Protein AF-A0A8S1PG65-F1 (afdb_monomer)

Mean predicted aligned error: 9.01 Å

Secondary structure (DSSP, 8-state):
-PPPPTTSSTT-------SSTTTHHHHSSTT--HHHHHHHHHHHHHHHHHHHHHHHHHHHHHHHHHHHHHHHIIIIISS-TTS-HHHHHHHHHHHHHHHHHHHHHHHHHHHHHHHHHHHHHHHHSSSTTHHHHHHHHHHHHHHHHHHHHHHHHHHHHHT-

Structure (mmCIF, N/CA/C/O backbone):
data_AF-A0A8S1PG65-F1
#
_entry.id   AF-A0A8S1PG65-F1
#
loop_
_atom_site.group_PDB
_atom_site.id
_atom_site.type_symbol
_atom_site.label_atom_id
_atom_site.label_alt_id
_atom_site.label_comp_id
_atom_site.label_asym_id
_atom_site.label_entity_id
_atom_site.label_seq_id
_atom_site.pdbx_PDB_ins_code
_atom_site.Cartn_x
_atom_site.Cartn_y
_atom_site.Cartn_z
_atom_site.occupancy
_atom_site.B_iso_or_equiv
_atom_site.auth_seq_id
_atom_site.auth_comp_id
_atom_site.auth_asym_id
_atom_site.auth_atom_id
_atom_site.pdbx_PDB_model_num
ATOM 1 N N . MET A 1 1 ? 10.866 24.295 -6.163 1.00 34.66 1 MET A N 1
ATOM 2 C CA . MET A 1 1 ? 10.483 22.875 -6.331 1.00 34.66 1 MET A CA 1
ATOM 3 C C . MET A 1 1 ? 9.109 22.839 -6.977 1.00 34.66 1 MET A C 1
ATOM 5 O O . MET A 1 1 ? 8.201 23.439 -6.419 1.00 34.66 1 MET A O 1
ATOM 9 N N . ARG A 1 2 ? 8.956 22.246 -8.169 1.00 29.52 2 ARG A N 1
ATOM 10 C CA . ARG A 1 2 ? 7.624 22.041 -8.763 1.00 29.52 2 ARG A CA 1
ATOM 11 C C . ARG A 1 2 ? 6.926 20.921 -7.994 1.00 29.52 2 ARG A C 1
ATOM 13 O O . ARG A 1 2 ? 7.488 19.839 -7.872 1.00 29.52 2 ARG A O 1
ATOM 20 N N . ILE A 1 3 ? 5.741 21.211 -7.471 1.00 34.59 3 ILE A N 1
ATOM 21 C CA . ILE A 1 3 ? 4.821 20.207 -6.937 1.00 34.59 3 ILE A CA 1
ATOM 22 C C . ILE A 1 3 ? 4.168 19.568 -8.164 1.00 34.59 3 ILE A C 1
ATOM 24 O O . ILE A 1 3 ? 3.596 20.286 -8.985 1.00 34.59 3 ILE A O 1
ATOM 28 N N . ALA A 1 4 ? 4.349 18.263 -8.341 1.00 35.38 4 ALA A N 1
ATOM 29 C CA . ALA A 1 4 ? 3.769 17.535 -9.463 1.00 35.38 4 ALA A CA 1
ATOM 30 C C . ALA A 1 4 ? 2.243 17.502 -9.343 1.00 35.38 4 ALA A C 1
ATOM 32 O O . ALA A 1 4 ? 1.716 17.351 -8.240 1.00 35.38 4 ALA A O 1
ATOM 33 N N . LYS A 1 5 ? 1.544 17.683 -10.465 1.00 33.78 5 LYS A N 1
ATOM 34 C CA . LYS A 1 5 ? 0.079 17.609 -10.511 1.00 33.78 5 LYS A CA 1
ATOM 35 C C . LYS A 1 5 ? -0.384 16.152 -10.499 1.00 33.78 5 LYS A C 1
ATOM 37 O O . LYS A 1 5 ? 0.297 15.283 -11.045 1.00 33.78 5 LYS A O 1
ATOM 42 N N . ASP A 1 6 ? -1.568 15.899 -9.942 1.00 35.97 6 ASP A N 1
ATOM 43 C CA . ASP A 1 6 ? -2.243 14.603 -10.075 1.00 35.97 6 ASP A CA 1
ATOM 44 C C . ASP A 1 6 ? -2.300 14.198 -11.558 1.00 35.97 6 ASP A C 1
ATOM 46 O O . ASP A 1 6 ? -2.807 14.941 -12.402 1.00 35.97 6 ASP A O 1
ATOM 50 N N . GLY A 1 7 ? -1.722 13.038 -11.880 1.00 39.69 7 GLY A N 1
ATOM 51 C CA . GLY A 1 7 ? -1.630 12.504 -13.243 1.00 39.69 7 GLY A CA 1
ATOM 52 C C . GLY A 1 7 ? -0.352 12.838 -14.030 1.00 39.69 7 GLY A C 1
ATOM 53 O O . GLY A 1 7 ? -0.152 12.248 -15.089 1.00 39.69 7 GLY A O 1
ATOM 54 N N . GLU A 1 8 ? 0.548 13.707 -13.544 1.00 33.47 8 GLU A N 1
ATOM 55 C CA . GLU A 1 8 ? 1.851 13.954 -14.210 1.00 33.47 8 GLU A CA 1
ATOM 56 C C . GLU A 1 8 ? 2.826 12.775 -14.073 1.00 33.47 8 GLU A C 1
ATOM 58 O O . GLU A 1 8 ? 3.728 12.610 -14.894 1.00 33.47 8 GLU A O 1
ATOM 63 N N . TYR A 1 9 ? 2.605 11.914 -13.081 1.00 42.22 9 TYR A N 1
ATOM 64 C CA . TYR A 1 9 ? 3.256 10.619 -12.967 1.00 42.22 9 TYR A CA 1
ATOM 65 C C . TYR A 1 9 ? 2.179 9.531 -13.028 1.00 42.22 9 TYR A C 1
ATOM 67 O O . TYR A 1 9 ? 1.368 9.452 -12.105 1.00 42.22 9 TYR A O 1
ATOM 75 N N . PRO A 1 10 ? 2.165 8.659 -14.054 1.00 40.97 10 PRO A N 1
ATOM 76 C CA . PRO A 1 10 ? 1.106 7.660 -14.241 1.00 40.97 10 PRO A CA 1
ATOM 77 C C . PRO A 1 10 ? 1.013 6.588 -13.139 1.00 40.97 10 PRO A C 1
ATOM 79 O O . PRO A 1 10 ? 0.220 5.662 -13.261 1.00 40.97 10 PRO A O 1
ATOM 82 N N . TYR A 1 11 ? 1.831 6.692 -12.090 1.00 48.19 11 TYR A N 1
ATOM 83 C CA . TYR A 1 11 ? 2.063 5.653 -11.090 1.00 48.19 11 TYR A CA 1
ATOM 84 C C . TYR A 1 11 ? 2.125 6.197 -9.655 1.00 48.19 11 TYR A C 1
ATOM 86 O O . TYR A 1 11 ? 2.632 5.528 -8.761 1.00 48.19 11 TYR A O 1
ATOM 94 N N . PHE A 1 12 ? 1.686 7.439 -9.423 1.00 44.00 12 PHE A N 1
ATOM 95 C CA . PHE A 1 12 ? 1.516 7.933 -8.057 1.00 44.00 12 PHE A CA 1
ATOM 96 C C . PHE A 1 12 ? 0.172 7.436 -7.525 1.00 44.00 12 PHE A C 1
ATOM 98 O O . PHE A 1 12 ? -0.876 8.005 -7.825 1.00 44.00 12 PHE A O 1
ATOM 105 N N . HIS A 1 13 ? 0.207 6.364 -6.731 1.00 48.97 13 HIS A N 1
ATOM 106 C CA . HIS A 1 13 ? -0.941 5.983 -5.916 1.00 48.97 13 HIS A CA 1
ATOM 107 C C . HIS A 1 13 ? -1.068 6.932 -4.736 1.00 48.97 13 HIS A C 1
ATOM 109 O O . HIS A 1 13 ? -0.285 6.888 -3.789 1.00 48.97 13 HIS A O 1
ATOM 115 N N . HIS A 1 14 ? -2.102 7.764 -4.776 1.00 49.41 14 HIS A N 1
ATOM 116 C CA . HIS A 1 14 ? -2.694 8.308 -3.567 1.00 49.41 14 HIS A CA 1
ATOM 117 C C . HIS A 1 14 ? -3.731 7.304 -3.077 1.00 49.41 14 HIS A C 1
ATOM 119 O O . HIS A 1 14 ? -4.813 7.186 -3.657 1.00 49.41 14 HIS A O 1
ATOM 125 N N . LEU A 1 15 ? -3.414 6.567 -2.011 1.00 51.72 15 LEU A N 1
ATOM 126 C CA . LEU A 1 15 ? -4.423 5.747 -1.355 1.00 51.72 15 LEU A CA 1
ATOM 127 C C . LEU A 1 15 ? -5.450 6.685 -0.738 1.00 51.72 15 LEU A C 1
ATOM 129 O O . LEU A 1 15 ? -5.182 7.376 0.247 1.00 51.72 15 LEU A O 1
ATOM 133 N N . LYS A 1 16 ? -6.641 6.715 -1.334 1.00 51.25 16 LYS A N 1
ATOM 134 C CA . LYS A 1 16 ? -7.806 7.286 -0.668 1.00 51.25 16 LYS A CA 1
ATOM 135 C C . LYS A 1 16 ? -8.092 6.458 0.582 1.00 51.25 16 LYS A C 1
ATOM 137 O O . LYS A 1 16 ? -7.952 5.233 0.559 1.00 51.25 16 LYS A O 1
ATOM 142 N N . ASN A 1 17 ? -8.492 7.142 1.650 1.00 51.44 17 ASN A N 1
ATOM 143 C CA . ASN A 1 17 ? -8.862 6.564 2.940 1.00 51.44 17 ASN A CA 1
ATOM 144 C C . ASN A 1 17 ? -10.106 5.667 2.755 1.00 51.44 17 ASN A C 1
ATOM 146 O O . ASN A 1 17 ? -11.240 6.106 2.893 1.00 51.44 17 ASN A O 1
ATOM 150 N N . THR A 1 18 ? -9.903 4.434 2.291 1.00 51.38 18 THR A N 1
ATOM 151 C CA . THR A 1 18 ? -10.958 3.575 1.717 1.00 51.38 18 THR A CA 1
ATOM 152 C C . THR A 1 18 ? -11.664 2.713 2.757 1.00 51.38 18 THR A C 1
ATOM 154 O O . THR A 1 18 ? -12.716 2.153 2.466 1.00 51.38 18 THR A O 1
ATOM 157 N N . ILE A 1 19 ? -11.108 2.617 3.965 1.00 54.97 19 ILE A N 1
ATOM 158 C CA . ILE A 1 19 ? -11.638 1.793 5.063 1.00 54.97 19 ILE A CA 1
ATOM 159 C C . ILE A 1 19 ? -12.653 2.589 5.923 1.00 54.97 19 ILE A C 1
ATOM 161 O O . ILE A 1 19 ? -13.404 2.018 6.712 1.00 54.97 19 ILE A O 1
ATOM 165 N N . ASP A 1 20 ? -12.732 3.911 5.741 1.00 56.19 20 ASP A N 1
ATOM 166 C CA . ASP A 1 20 ? -13.193 4.825 6.793 1.00 56.19 20 ASP A CA 1
ATOM 167 C C . ASP A 1 20 ? -14.686 5.226 6.718 1.00 56.19 20 ASP A C 1
ATOM 169 O O . ASP A 1 20 ? -15.378 5.268 7.735 1.00 56.19 20 ASP A O 1
ATOM 173 N N . GLU A 1 21 ? -15.246 5.444 5.521 1.00 56.47 21 GLU A N 1
ATOM 174 C CA . GLU A 1 21 ? -16.551 6.131 5.380 1.00 56.47 21 GLU A CA 1
ATOM 175 C C . GLU A 1 21 ? -17.755 5.399 6.005 1.00 56.47 21 GLU A C 1
ATOM 177 O O . GLU A 1 21 ? -18.722 6.032 6.436 1.00 56.47 21 GLU A O 1
ATOM 1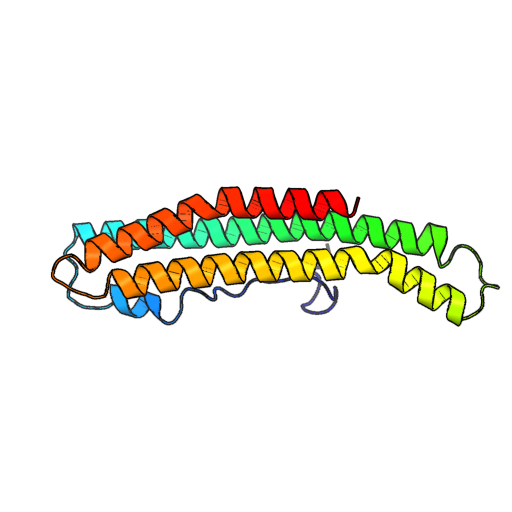82 N N . LYS A 1 22 ? -17.744 4.060 6.053 1.00 56.28 22 LYS A N 1
ATOM 183 C CA . LYS A 1 22 ? -18.837 3.285 6.674 1.00 56.28 22 LYS A CA 1
ATOM 184 C C . LYS A 1 22 ? -18.622 3.046 8.167 1.00 56.28 22 LYS A C 1
ATOM 186 O O . LYS A 1 22 ? -19.604 2.873 8.887 1.00 56.28 22 LYS A O 1
ATOM 191 N N . THR A 1 23 ? -17.373 3.052 8.619 1.00 56.22 23 THR A N 1
ATOM 192 C CA . THR A 1 23 ? -16.987 2.609 9.962 1.00 56.22 23 THR A CA 1
ATOM 193 C C . THR A 1 23 ? -17.031 3.758 10.970 1.00 56.22 23 THR A C 1
ATOM 195 O O . THR A 1 23 ? -17.434 3.532 12.108 1.00 56.22 23 THR A O 1
ATOM 198 N N . GLN A 1 24 ? -16.783 5.007 10.543 1.00 57.94 24 GLN A N 1
ATOM 199 C CA . GLN A 1 24 ? -16.976 6.209 11.379 1.00 57.94 24 GLN A CA 1
ATOM 200 C C . GLN A 1 24 ? -18.384 6.294 11.994 1.00 57.94 24 GLN A C 1
ATOM 202 O O . GLN A 1 24 ? -18.543 6.657 13.156 1.00 57.94 24 GLN A O 1
ATOM 207 N N . LYS A 1 25 ? -19.410 5.835 11.265 1.00 59.50 25 LYS A N 1
ATOM 208 C CA . LYS A 1 25 ? -20.803 5.805 11.746 1.00 59.50 25 LYS A CA 1
ATOM 209 C C . LYS A 1 25 ? -21.035 4.878 12.946 1.00 59.50 25 LYS A C 1
ATOM 211 O O . LYS A 1 25 ? -22.089 4.966 13.574 1.00 59.50 25 LYS A O 1
ATOM 216 N N . LEU A 1 26 ? -20.111 3.960 13.246 1.00 57.78 26 LEU A N 1
ATOM 217 C CA . LEU A 1 26 ? -20.190 3.105 14.436 1.00 57.78 26 LEU A CA 1
ATOM 218 C C . LEU A 1 26 ? -19.760 3.848 15.707 1.00 57.78 26 LEU A C 1
ATOM 220 O O . LEU A 1 26 ? -20.232 3.488 16.782 1.00 57.78 26 LEU A O 1
ATOM 224 N N . PHE A 1 27 ? -18.939 4.895 15.578 1.00 58.97 27 PHE A N 1
ATOM 225 C CA . PHE A 1 27 ? -18.453 5.707 16.698 1.00 58.97 27 PHE A CA 1
ATOM 226 C C . PHE A 1 27 ? -19.321 6.942 16.987 1.00 58.97 27 PHE A C 1
ATOM 228 O O . PHE A 1 27 ? -19.266 7.466 18.094 1.00 58.97 27 PHE A O 1
ATOM 235 N N . ASP A 1 28 ? -20.169 7.354 16.039 1.00 57.06 28 ASP A N 1
ATOM 236 C CA . ASP A 1 28 ? -21.119 8.473 16.189 1.00 57.06 28 ASP A CA 1
ATOM 237 C C . ASP A 1 28 ? -22.403 8.117 16.956 1.00 57.06 28 ASP A C 1
ATOM 239 O O . ASP A 1 28 ? -23.258 8.973 17.188 1.00 57.06 28 ASP A O 1
ATOM 243 N N . LYS A 1 29 ? -22.602 6.850 17.332 1.00 54.53 29 LYS A N 1
ATOM 244 C CA . LYS A 1 29 ? -23.781 6.476 18.116 1.00 54.53 29 LYS A CA 1
ATOM 245 C C . LYS A 1 29 ? -23.565 6.888 19.575 1.00 54.53 29 LYS A C 1
ATOM 247 O O . LYS A 1 29 ? -22.512 6.590 20.132 1.00 54.53 29 LYS A O 1
ATOM 252 N N . ASP A 1 30 ? -24.596 7.452 20.212 1.00 55.78 30 ASP A N 1
ATOM 253 C CA . ASP A 1 30 ? -24.722 7.765 21.659 1.00 55.78 30 ASP A CA 1
ATOM 254 C C . ASP A 1 30 ? -24.596 6.532 22.599 1.00 55.78 30 ASP A C 1
ATOM 256 O O . ASP A 1 30 ? -25.175 6.465 23.680 1.00 55.78 30 ASP A O 1
ATOM 260 N N . VAL A 1 31 ? -23.865 5.506 22.171 1.00 64.88 31 VAL A N 1
ATOM 261 C CA . VAL A 1 31 ? -23.712 4.194 22.797 1.00 64.88 31 VAL A CA 1
ATOM 262 C C . VAL A 1 31 ? -22.413 4.126 23.611 1.00 64.88 31 VAL A C 1
ATOM 264 O O . VAL A 1 31 ? -22.319 3.303 24.514 1.00 64.88 31 VAL A O 1
ATOM 267 N N . LEU A 1 32 ? -21.433 4.998 23.332 1.00 72.38 32 LEU A N 1
ATOM 268 C CA . LEU A 1 32 ? -20.116 4.973 23.975 1.00 72.38 32 LEU A CA 1
ATOM 269 C C . LEU A 1 32 ? -20.060 5.815 25.260 1.00 72.38 32 LEU A C 1
ATOM 271 O O . LEU A 1 32 ? -20.424 7.002 25.286 1.00 72.38 32 LEU A O 1
ATOM 275 N N . ASN A 1 33 ? -19.502 5.229 26.318 1.00 82.81 33 ASN A N 1
ATOM 276 C CA . ASN A 1 33 ? -19.106 5.970 27.513 1.00 82.81 33 ASN A CA 1
ATOM 277 C C . ASN A 1 33 ? -17.855 6.842 27.251 1.00 82.81 33 ASN A C 1
ATOM 279 O O . ASN A 1 33 ? -17.267 6.812 26.170 1.00 82.81 33 ASN A O 1
ATOM 283 N N . GLU A 1 34 ? -17.464 7.677 28.215 1.00 82.56 34 GLU A N 1
ATOM 284 C CA . GLU A 1 34 ? -16.343 8.619 28.052 1.00 82.56 34 GLU A CA 1
ATOM 285 C C . GLU A 1 34 ? -15.003 7.912 27.788 1.00 82.56 34 GLU A C 1
ATOM 287 O O . GLU A 1 34 ? -14.241 8.324 26.914 1.00 82.56 34 GLU A O 1
ATOM 292 N N . GLN A 1 35 ? -14.736 6.808 28.488 1.00 84.00 35 GLN A N 1
ATOM 293 C CA . GLN A 1 35 ? -13.516 6.028 28.297 1.00 84.00 35 GLN A CA 1
ATOM 294 C C . GLN A 1 35 ? -13.481 5.382 26.907 1.00 84.00 35 GLN A C 1
ATOM 296 O O . GLN A 1 35 ? -12.465 5.452 26.221 1.00 84.00 35 GLN A O 1
ATOM 301 N N . GLU A 1 36 ? -14.599 4.811 26.464 1.00 82.00 36 GLU A N 1
ATOM 302 C CA . GLU A 1 36 ? -14.734 4.213 25.134 1.00 82.00 36 GLU A CA 1
ATOM 303 C C . GLU A 1 36 ? -14.593 5.253 24.018 1.00 82.00 36 GLU A C 1
ATOM 305 O O . GLU A 1 36 ? -13.970 4.970 22.998 1.00 82.00 36 GLU A O 1
ATOM 310 N N . ARG A 1 37 ? -15.104 6.476 24.211 1.00 81.25 37 ARG A N 1
ATOM 311 C CA . ARG A 1 37 ? -14.889 7.582 23.264 1.00 81.25 37 ARG A CA 1
ATOM 312 C C . ARG A 1 37 ? -13.417 7.945 23.137 1.00 81.25 37 ARG A C 1
ATOM 314 O O . ARG A 1 37 ? -12.940 8.118 22.019 1.00 81.25 37 ARG A O 1
ATOM 321 N N . ASN A 1 38 ? -12.701 8.019 24.257 1.00 82.88 38 ASN A N 1
ATOM 322 C CA . ASN A 1 38 ? -11.267 8.297 24.246 1.00 82.88 38 ASN A CA 1
ATOM 323 C C . ASN A 1 38 ? -10.495 7.171 23.540 1.00 82.88 38 ASN A C 1
ATOM 325 O O . ASN A 1 38 ? -9.688 7.449 22.661 1.00 82.88 38 ASN A O 1
ATOM 329 N N . THR A 1 39 ? -10.812 5.903 23.828 1.00 84.75 39 THR A N 1
ATOM 330 C CA . THR A 1 39 ? -10.198 4.755 23.135 1.00 84.75 39 THR A CA 1
ATOM 331 C C . THR A 1 39 ? -10.492 4.753 21.633 1.00 84.75 39 THR A C 1
ATOM 333 O O . THR A 1 39 ? -9.588 4.529 20.831 1.00 84.75 39 THR A O 1
ATOM 336 N N . ALA A 1 40 ? -11.733 5.036 21.229 1.00 80.62 40 ALA A N 1
ATOM 337 C CA . ALA A 1 40 ? -12.100 5.156 19.821 1.00 80.62 40 ALA A CA 1
ATOM 338 C C . ALA A 1 40 ? -11.311 6.277 19.122 1.00 80.62 40 ALA A C 1
ATOM 340 O O . ALA A 1 40 ? -10.802 6.080 18.018 1.00 80.62 40 ALA A O 1
ATOM 341 N N . ALA A 1 41 ? -11.181 7.435 19.778 1.00 81.56 41 ALA A N 1
ATOM 342 C CA . ALA A 1 41 ? -10.414 8.564 19.267 1.00 81.56 41 ALA A CA 1
ATOM 343 C C . ALA A 1 41 ? -8.926 8.216 19.109 1.00 81.56 41 ALA A C 1
ATOM 345 O O . ALA A 1 41 ? -8.354 8.492 18.055 1.00 81.56 41 ALA A O 1
ATOM 346 N N . ASP A 1 42 ? -8.320 7.561 20.100 1.00 85.62 42 ASP A N 1
ATOM 347 C CA . ASP A 1 42 ? -6.917 7.134 20.052 1.00 85.62 42 ASP A CA 1
ATOM 348 C C . ASP A 1 42 ? -6.663 6.154 18.898 1.00 85.62 42 ASP A C 1
ATOM 350 O O . ASP A 1 42 ? -5.743 6.357 18.100 1.00 85.62 42 ASP A O 1
ATOM 354 N N . LEU A 1 43 ? -7.522 5.139 18.746 1.00 84.38 43 LEU A N 1
ATOM 355 C CA . LEU A 1 43 ? -7.441 4.170 17.648 1.00 84.38 43 LEU A CA 1
ATOM 356 C C . LEU A 1 43 ? -7.574 4.843 16.278 1.00 84.38 43 LEU A C 1
ATOM 358 O O . LEU A 1 43 ? -6.852 4.497 15.341 1.00 84.38 43 LEU A O 1
ATOM 362 N N . TYR A 1 44 ? -8.472 5.822 16.162 1.00 79.62 44 TYR A N 1
ATOM 363 C CA . TYR A 1 44 ? -8.679 6.579 14.932 1.00 79.62 44 TYR A CA 1
ATOM 364 C C . TYR A 1 44 ? -7.488 7.488 14.595 1.00 79.62 44 TYR A C 1
ATOM 366 O O . TYR A 1 44 ? -7.069 7.574 13.436 1.00 79.62 44 TYR A O 1
ATOM 374 N N . ILE A 1 45 ? -6.908 8.156 15.594 1.00 84.19 45 ILE A N 1
ATOM 375 C CA . ILE A 1 45 ? -5.693 8.964 15.427 1.00 84.19 45 ILE A CA 1
ATOM 376 C C . ILE A 1 45 ? -4.536 8.075 14.963 1.00 84.19 45 ILE A C 1
ATOM 378 O O . ILE A 1 45 ? -3.832 8.426 14.012 1.00 84.19 45 ILE A O 1
ATOM 382 N N . GLU A 1 46 ? -4.352 6.917 15.598 1.00 87.50 46 GLU A N 1
ATOM 383 C CA . GLU A 1 46 ? -3.314 5.955 15.234 1.00 87.50 46 GLU A CA 1
ATOM 384 C C . GLU A 1 46 ? -3.507 5.421 13.808 1.00 87.50 46 GLU A C 1
ATOM 386 O O . GLU A 1 46 ? -2.565 5.441 13.014 1.00 87.50 46 GLU A O 1
ATOM 391 N N . TYR A 1 47 ? -4.732 5.039 13.444 1.00 85.12 47 TYR A N 1
ATOM 392 C CA . TYR A 1 47 ? -5.069 4.593 12.094 1.00 85.12 47 TYR A CA 1
ATOM 393 C C . TYR A 1 47 ? -4.715 5.650 11.039 1.00 85.12 47 TYR A C 1
ATOM 395 O O . TYR A 1 47 ? -4.001 5.360 10.076 1.00 85.12 47 TYR A O 1
ATOM 403 N N . ASN A 1 48 ? -5.130 6.905 11.236 1.00 83.62 48 ASN A N 1
ATOM 404 C CA . ASN A 1 48 ? -4.817 7.979 10.290 1.00 83.62 48 ASN A CA 1
ATOM 405 C C . ASN A 1 48 ? -3.316 8.264 10.202 1.00 83.62 48 ASN A C 1
ATOM 407 O O . ASN A 1 48 ? -2.795 8.526 9.114 1.00 83.62 48 ASN A O 1
ATOM 411 N N . LYS A 1 49 ? -2.602 8.182 11.330 1.00 88.19 49 LYS A N 1
ATOM 412 C CA . LYS A 1 49 ? -1.142 8.293 11.353 1.00 88.19 49 LYS A CA 1
ATOM 413 C C . LYS A 1 49 ? -0.494 7.173 10.539 1.00 88.19 49 LYS A C 1
ATOM 415 O O . LYS A 1 49 ? 0.405 7.456 9.750 1.00 88.19 49 LYS A O 1
ATOM 420 N N . ASN A 1 50 ? -0.966 5.938 10.686 1.00 88.56 50 ASN A N 1
ATOM 421 C CA . ASN A 1 50 ? -0.459 4.792 9.940 1.00 88.56 50 ASN A CA 1
ATOM 422 C C . ASN A 1 50 ? -0.735 4.916 8.435 1.00 88.56 50 ASN A C 1
ATOM 424 O O . ASN A 1 50 ? 0.168 4.698 7.630 1.00 88.56 50 ASN A O 1
ATOM 428 N N . ILE A 1 51 ? -1.933 5.356 8.039 1.00 84.94 51 ILE A N 1
ATOM 429 C CA . ILE A 1 51 ? -2.265 5.639 6.634 1.00 84.94 51 ILE A CA 1
ATOM 430 C C . ILE A 1 51 ? -1.352 6.725 6.053 1.00 84.94 51 ILE A C 1
ATOM 432 O O . ILE A 1 51 ? -0.830 6.577 4.946 1.00 84.94 51 ILE A O 1
ATOM 436 N N . ALA A 1 52 ? -1.130 7.818 6.786 1.00 84.56 52 ALA A N 1
ATOM 437 C CA . ALA A 1 52 ? -0.237 8.887 6.348 1.00 84.56 52 ALA A CA 1
ATOM 438 C C . ALA A 1 52 ? 1.219 8.406 6.213 1.00 84.56 52 ALA A C 1
ATOM 440 O O . ALA A 1 52 ? 1.893 8.739 5.234 1.00 84.56 52 ALA A O 1
ATOM 441 N N . ASP A 1 53 ? 1.696 7.599 7.163 1.00 89.50 53 ASP A N 1
ATOM 442 C CA . ASP A 1 53 ? 3.038 7.014 7.137 1.00 89.50 53 ASP A CA 1
ATOM 443 C C . ASP A 1 53 ? 3.225 6.062 5.950 1.00 89.50 53 ASP A C 1
ATOM 445 O O . ASP A 1 53 ? 4.211 6.158 5.219 1.00 89.50 53 ASP A O 1
ATOM 449 N N . VAL A 1 54 ? 2.244 5.199 5.689 1.00 88.12 54 VAL A N 1
ATOM 450 C CA . VAL A 1 54 ? 2.261 4.266 4.557 1.00 88.12 54 VAL A CA 1
ATOM 451 C C . VAL A 1 54 ? 2.214 5.009 3.226 1.00 88.12 54 VAL A C 1
ATOM 453 O O . VAL A 1 54 ? 2.978 4.679 2.323 1.00 88.12 54 VAL A O 1
ATOM 456 N N . ASN A 1 55 ? 1.402 6.063 3.108 1.00 85.06 55 ASN A N 1
ATOM 457 C CA . ASN A 1 55 ? 1.410 6.930 1.929 1.00 85.06 55 ASN A CA 1
ATOM 458 C C . ASN A 1 55 ? 2.794 7.552 1.703 1.00 85.06 55 ASN A C 1
ATOM 460 O O . ASN A 1 55 ? 3.327 7.496 0.597 1.00 85.06 55 ASN A O 1
ATOM 464 N N . LYS A 1 56 ? 3.420 8.099 2.752 1.00 86.31 56 LYS A N 1
ATOM 465 C CA . LYS A 1 56 ? 4.777 8.656 2.657 1.00 86.31 56 LYS A CA 1
ATOM 466 C C . LYS A 1 56 ? 5.802 7.598 2.245 1.00 86.31 56 LYS A C 1
ATOM 468 O O . LYS A 1 56 ? 6.660 7.879 1.412 1.00 86.31 56 LYS A O 1
ATOM 473 N N . PHE A 1 57 ? 5.710 6.401 2.815 1.00 90.56 57 PHE A N 1
ATOM 474 C CA . PHE A 1 57 ? 6.551 5.263 2.462 1.00 90.56 57 PHE A CA 1
ATOM 475 C C . PHE A 1 57 ? 6.398 4.892 0.980 1.00 90.56 57 PHE A C 1
ATOM 477 O O . PHE A 1 57 ? 7.397 4.832 0.269 1.00 90.56 57 PHE A O 1
ATOM 484 N N . LEU A 1 58 ? 5.168 4.740 0.485 1.00 88.25 58 LEU A N 1
ATOM 485 C CA . LEU A 1 58 ? 4.908 4.402 -0.915 1.00 88.25 58 LEU A CA 1
ATOM 486 C C . LEU A 1 58 ? 5.462 5.451 -1.870 1.00 88.25 58 LEU A C 1
ATOM 488 O O . LEU A 1 58 ? 6.115 5.092 -2.844 1.00 88.25 58 LEU A O 1
ATOM 492 N N . LEU A 1 59 ? 5.275 6.739 -1.575 1.00 85.81 59 LEU A N 1
ATOM 493 C CA . LEU A 1 59 ? 5.835 7.818 -2.394 1.00 85.81 59 LEU A CA 1
ATOM 494 C C . LEU A 1 59 ? 7.358 7.681 -2.558 1.00 85.81 59 LEU A C 1
ATOM 496 O O . LEU A 1 59 ? 7.883 7.921 -3.645 1.00 85.81 59 LEU A O 1
ATOM 500 N N . LEU A 1 60 ? 8.066 7.269 -1.500 1.00 88.50 60 LEU A N 1
ATOM 501 C CA . LEU A 1 60 ? 9.510 7.036 -1.552 1.00 88.50 60 LEU A CA 1
ATOM 502 C C . LEU A 1 60 ? 9.863 5.793 -2.378 1.00 88.50 60 LEU A C 1
ATOM 504 O O . LEU A 1 60 ? 10.727 5.876 -3.251 1.00 88.50 60 LEU A O 1
ATOM 508 N N . GLU A 1 61 ? 9.190 4.666 -2.145 1.00 87.88 61 GLU A N 1
ATOM 509 C CA . GLU A 1 61 ? 9.461 3.413 -2.865 1.00 87.88 61 GLU A CA 1
ATOM 510 C C . GLU A 1 61 ? 9.151 3.544 -4.371 1.00 87.88 61 GLU A C 1
ATOM 512 O O . GLU A 1 61 ? 9.966 3.168 -5.220 1.00 87.88 61 GLU A O 1
ATOM 517 N N . TYR A 1 62 ? 8.036 4.187 -4.737 1.00 87.19 62 TYR A N 1
ATOM 518 C CA . TYR A 1 62 ? 7.698 4.477 -6.135 1.00 87.19 62 TYR A CA 1
ATOM 519 C C . TYR A 1 62 ? 8.697 5.427 -6.794 1.00 87.19 62 TYR A C 1
ATOM 521 O O . TYR A 1 62 ? 9.048 5.220 -7.957 1.00 87.19 62 TYR A O 1
ATOM 529 N N . ALA A 1 63 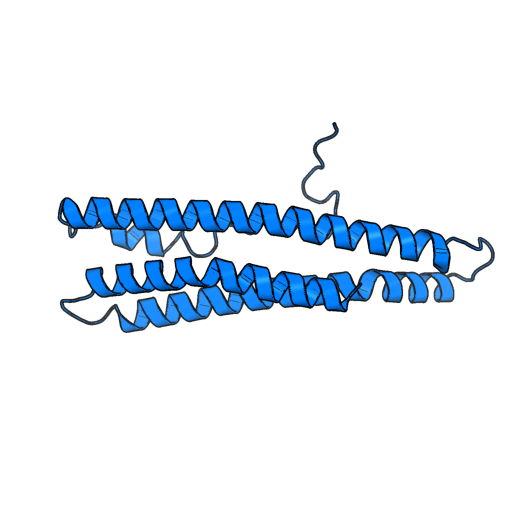? 9.211 6.431 -6.079 1.00 85.62 63 ALA A N 1
ATOM 530 C CA . ALA A 1 63 ? 10.248 7.308 -6.619 1.00 85.62 63 ALA A CA 1
ATOM 531 C C . ALA A 1 63 ? 11.549 6.540 -6.921 1.00 85.62 63 ALA A C 1
ATOM 533 O O . ALA A 1 63 ? 12.194 6.773 -7.949 1.00 85.62 63 ALA A O 1
ATOM 534 N N . VAL A 1 64 ? 11.934 5.591 -6.060 1.00 87.69 64 VAL A N 1
ATOM 535 C CA . VAL A 1 64 ? 13.083 4.705 -6.309 1.00 87.69 64 VAL A CA 1
ATOM 536 C C . VAL A 1 64 ? 12.845 3.854 -7.558 1.00 87.69 64 VAL A C 1
ATOM 538 O O . VAL A 1 64 ? 13.717 3.792 -8.429 1.00 87.69 64 VAL A O 1
ATOM 541 N N . LEU A 1 65 ? 11.663 3.250 -7.685 1.00 85.44 65 LEU A N 1
ATOM 542 C CA . LEU A 1 65 ? 11.309 2.411 -8.828 1.00 85.44 65 LEU A CA 1
ATOM 543 C C . LEU A 1 65 ? 11.276 3.213 -10.142 1.00 85.44 65 LEU A C 1
ATOM 545 O O . LEU A 1 65 ? 11.893 2.815 -11.129 1.00 85.44 65 LEU A O 1
ATOM 549 N N . GLN A 1 66 ? 10.675 4.406 -10.146 1.00 85.12 66 GLN A N 1
ATOM 550 C CA . GLN A 1 66 ? 10.656 5.306 -11.307 1.00 85.12 66 GLN A CA 1
ATOM 551 C C . GLN A 1 66 ? 12.060 5.713 -11.774 1.00 85.12 66 GLN A C 1
ATOM 553 O O . GLN A 1 66 ? 12.325 5.779 -12.980 1.00 85.12 66 GLN A O 1
ATOM 558 N N . ASN A 1 67 ? 12.988 5.949 -10.843 1.00 87.12 67 ASN A N 1
ATOM 559 C CA . ASN A 1 67 ? 14.376 6.246 -11.190 1.00 87.12 67 ASN A CA 1
ATOM 560 C C . ASN A 1 67 ? 15.053 5.073 -11.913 1.00 87.12 67 ASN A C 1
ATOM 562 O O . ASN A 1 67 ? 15.816 5.296 -12.857 1.00 87.12 67 ASN A O 1
ATOM 566 N N . LYS A 1 68 ? 14.769 3.827 -11.516 1.00 86.00 68 LYS A N 1
ATOM 567 C CA . LYS A 1 68 ? 15.298 2.629 -12.194 1.00 86.00 68 LYS A CA 1
ATOM 568 C C . LYS A 1 68 ? 14.743 2.493 -13.607 1.00 86.00 68 LYS A C 1
ATOM 570 O O . LYS A 1 68 ? 15.513 2.303 -14.545 1.00 86.00 68 LYS A O 1
ATOM 575 N N . ILE A 1 69 ? 13.440 2.697 -13.776 1.00 88.25 69 ILE A N 1
ATOM 576 C CA . ILE A 1 69 ? 12.780 2.676 -15.089 1.00 88.25 69 ILE A CA 1
ATOM 577 C C . ILE A 1 69 ? 13.382 3.737 -16.003 1.00 88.25 69 ILE A C 1
ATOM 579 O O . ILE A 1 69 ? 13.748 3.445 -17.136 1.00 88.25 69 ILE A O 1
ATOM 583 N N . THR A 1 70 ? 13.554 4.959 -15.497 1.00 88.19 70 THR A N 1
ATOM 584 C CA . THR A 1 70 ? 14.147 6.064 -16.261 1.00 88.19 70 THR A CA 1
ATOM 585 C C . THR A 1 70 ? 15.565 5.722 -16.718 1.00 88.19 70 THR A C 1
ATOM 587 O O . THR A 1 70 ? 15.921 5.971 -17.872 1.00 88.19 70 THR A O 1
ATOM 590 N N . LYS A 1 71 ? 16.371 5.104 -15.842 1.00 88.75 71 LYS A N 1
ATOM 591 C CA . LYS A 1 71 ? 17.707 4.611 -16.200 1.00 88.75 71 LYS A CA 1
ATOM 592 C C . LYS A 1 71 ? 17.637 3.524 -17.273 1.00 88.75 71 LYS A C 1
ATOM 594 O O . LYS A 1 71 ? 18.350 3.651 -18.261 1.00 88.75 71 LYS A O 1
ATOM 599 N N . CYS A 1 72 ? 16.764 2.527 -17.117 1.00 88.69 72 CYS A N 1
ATOM 600 C CA . CYS A 1 72 ? 16.564 1.440 -18.082 1.00 88.69 72 CYS A CA 1
ATOM 601 C C . CYS A 1 72 ? 16.165 1.972 -19.465 1.00 88.69 72 CYS A C 1
ATOM 603 O O . CYS A 1 72 ? 16.798 1.643 -20.465 1.00 88.69 72 CYS A O 1
ATOM 605 N N . LEU A 1 73 ? 15.173 2.867 -19.522 1.00 88.88 73 LEU A N 1
ATOM 606 C CA . LEU A 1 73 ? 14.711 3.479 -20.767 1.00 88.88 73 LEU A CA 1
ATOM 607 C C . LEU A 1 73 ? 15.836 4.244 -21.470 1.00 88.88 73 LEU A C 1
ATOM 609 O O . LEU A 1 73 ? 16.037 4.087 -22.673 1.00 88.88 73 LEU A O 1
ATOM 613 N N . ARG A 1 74 ? 16.598 5.045 -20.716 1.00 88.38 74 ARG A N 1
ATOM 614 C CA . ARG A 1 74 ? 17.699 5.837 -21.269 1.00 88.38 74 ARG A CA 1
ATOM 615 C C . ARG A 1 74 ? 18.859 4.971 -21.759 1.00 88.38 74 ARG A C 1
ATOM 617 O O . ARG A 1 74 ? 19.444 5.309 -22.778 1.00 88.38 74 ARG A O 1
ATOM 624 N N . SER A 1 75 ? 19.212 3.909 -21.035 1.00 88.12 75 SER A N 1
ATOM 625 C CA . SER A 1 75 ? 20.384 3.087 -21.359 1.00 88.12 75 SER A CA 1
ATOM 626 C C . SER A 1 75 ? 20.110 1.974 -22.365 1.00 88.12 75 SER A C 1
ATOM 628 O O . SER A 1 75 ? 21.048 1.549 -23.024 1.00 88.12 75 SER A O 1
ATOM 630 N N . ARG A 1 76 ? 18.868 1.479 -22.464 1.00 84.56 76 ARG A N 1
ATOM 631 C CA . ARG A 1 76 ? 18.527 0.318 -23.306 1.00 84.56 76 ARG A CA 1
ATOM 632 C C . ARG A 1 76 ? 17.573 0.630 -24.451 1.00 84.56 76 ARG A C 1
ATOM 634 O O . ARG A 1 76 ? 17.598 -0.081 -25.455 1.00 84.56 76 ARG A O 1
ATOM 641 N N . CYS A 1 77 ? 16.687 1.613 -24.290 1.00 86.19 77 CYS A N 1
ATOM 642 C CA . CYS A 1 77 ? 15.606 1.842 -25.254 1.00 86.19 77 CYS A CA 1
ATOM 643 C C . CYS A 1 77 ? 15.860 3.041 -26.167 1.00 86.19 77 CYS A C 1
ATOM 645 O O . CYS A 1 77 ? 15.420 3.020 -27.312 1.00 86.19 77 CYS A O 1
ATOM 647 N N . TYR A 1 78 ? 16.550 4.069 -25.666 1.00 84.50 78 TYR A N 1
ATOM 648 C CA . TYR A 1 78 ? 16.805 5.329 -26.378 1.00 84.50 78 TYR A CA 1
ATOM 649 C C . TYR A 1 78 ? 18.297 5.627 -26.587 1.00 84.50 78 TYR A C 1
ATOM 651 O O . TYR A 1 78 ? 18.673 6.757 -26.887 1.00 84.50 78 TYR A O 1
ATOM 659 N N . ASP A 1 79 ? 19.143 4.621 -26.395 1.00 82.44 79 ASP A N 1
ATOM 660 C CA . ASP A 1 79 ? 20.581 4.641 -26.669 1.00 82.44 79 ASP A CA 1
ATOM 661 C C . ASP A 1 79 ? 20.900 4.683 -28.174 1.00 82.44 79 ASP A C 1
ATOM 663 O O . ASP A 1 79 ? 21.939 5.213 -28.560 1.00 82.44 79 ASP A O 1
ATOM 667 N N . ASP A 1 80 ? 19.996 4.174 -29.017 1.00 80.81 80 ASP A N 1
ATOM 668 C CA . ASP A 1 80 ? 20.146 4.119 -30.471 1.00 80.81 80 ASP A CA 1
ATOM 669 C C . ASP A 1 80 ? 18.901 4.664 -31.190 1.00 80.81 80 ASP A C 1
ATOM 671 O O . ASP A 1 80 ? 17.798 4.122 -31.076 1.00 80.81 80 ASP A O 1
ATOM 675 N N . ILE A 1 81 ? 19.094 5.737 -31.961 1.00 78.81 81 ILE A N 1
ATOM 676 C CA . ILE A 1 81 ? 18.038 6.411 -32.730 1.00 78.81 81 ILE A CA 1
ATOM 677 C C . ILE A 1 81 ? 17.610 5.642 -33.987 1.00 78.81 81 ILE A C 1
ATOM 679 O O . ILE A 1 81 ? 16.593 5.988 -34.586 1.00 78.81 81 ILE A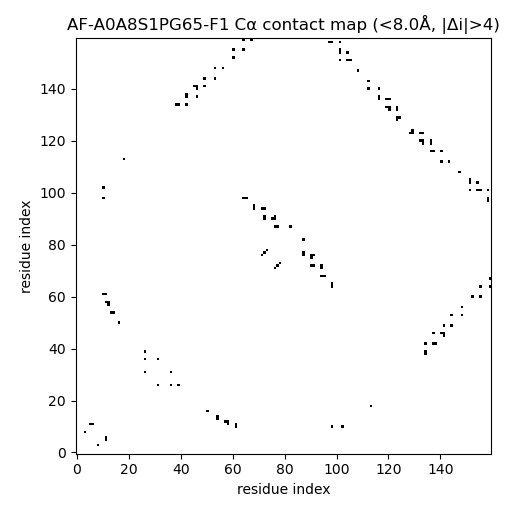 O 1
ATOM 683 N N . TYR A 1 82 ? 18.370 4.623 -34.398 1.00 86.19 82 TYR A N 1
ATOM 684 C CA . TYR A 1 82 ? 18.079 3.805 -35.577 1.00 86.19 82 TYR A CA 1
ATOM 685 C C . TYR A 1 82 ? 17.283 2.537 -35.248 1.00 86.19 82 TYR A C 1
ATOM 687 O O . TYR A 1 82 ? 16.876 1.825 -36.169 1.00 86.19 82 TYR A O 1
ATOM 695 N N . LYS A 1 83 ? 17.022 2.255 -33.962 1.00 86.12 83 LYS A N 1
ATOM 696 C CA . LYS A 1 83 ? 16.150 1.146 -33.553 1.00 86.12 83 LYS A CA 1
ATOM 697 C C . LYS A 1 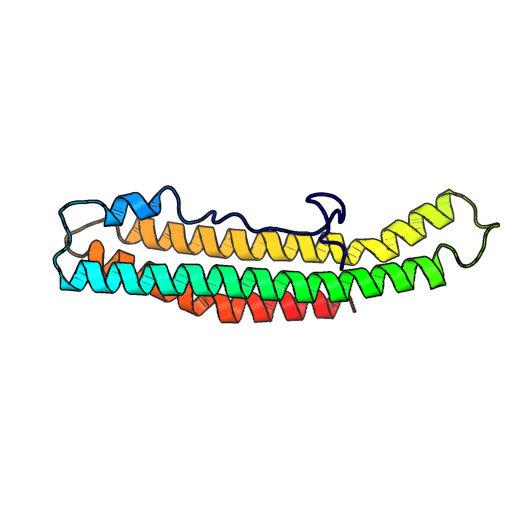83 ? 14.765 1.301 -34.169 1.00 86.12 83 LYS A C 1
ATOM 699 O O . LYS A 1 83 ? 14.155 2.371 -34.141 1.00 86.12 83 LYS A O 1
ATOM 704 N N . ASP A 1 84 ? 14.238 0.200 -34.691 1.00 90.75 84 ASP A N 1
ATOM 705 C CA . ASP A 1 84 ? 12.885 0.188 -35.217 1.00 90.75 84 ASP A CA 1
ATOM 706 C C . ASP A 1 84 ? 11.850 0.355 -34.089 1.00 90.75 84 ASP A C 1
ATOM 708 O O . ASP A 1 84 ? 12.079 0.077 -32.904 1.00 90.75 84 ASP A O 1
ATOM 712 N N . ARG A 1 85 ? 10.655 0.800 -34.476 1.00 87.56 85 ARG A N 1
ATOM 713 C CA . ARG A 1 85 ? 9.579 1.115 -33.536 1.00 87.56 85 ARG A CA 1
ATOM 714 C C . ARG A 1 85 ? 9.120 -0.092 -32.709 1.00 87.56 85 ARG A C 1
ATOM 716 O O . ARG A 1 85 ? 8.690 0.106 -31.571 1.00 87.56 85 ARG A O 1
ATOM 723 N N . GLN A 1 86 ? 9.147 -1.311 -33.256 1.00 89.75 86 GLN A N 1
ATOM 724 C CA . GLN A 1 86 ? 8.737 -2.500 -32.504 1.00 89.75 86 GLN A CA 1
ATOM 725 C C . GLN A 1 86 ? 9.765 -2.824 -31.423 1.00 89.75 86 GLN A C 1
ATOM 727 O O . GLN A 1 86 ? 9.371 -3.019 -30.274 1.00 89.75 86 GLN A O 1
ATOM 732 N N . SER A 1 87 ? 11.057 -2.775 -31.747 1.00 88.75 87 SER A N 1
ATOM 733 C CA . SER A 1 87 ? 12.139 -2.986 -30.779 1.00 88.75 87 SER A CA 1
ATOM 734 C C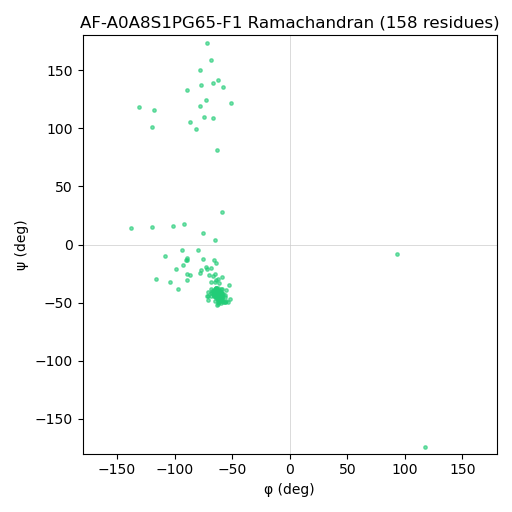 . SER A 1 87 ? 12.092 -1.986 -29.621 1.00 88.75 87 SER A C 1
ATOM 736 O O . SER A 1 87 ? 12.167 -2.379 -28.455 1.00 88.75 87 SER A O 1
ATOM 738 N N . ILE A 1 88 ? 11.868 -0.697 -29.912 1.00 87.81 88 ILE A N 1
ATOM 739 C CA . ILE A 1 88 ? 11.686 0.326 -28.867 1.00 87.81 88 ILE A CA 1
ATOM 740 C C . ILE A 1 88 ? 10.468 -0.007 -27.998 1.00 87.81 88 ILE A C 1
ATOM 742 O O . ILE A 1 88 ? 10.547 0.060 -26.772 1.00 87.81 88 ILE A O 1
ATOM 746 N N . ARG A 1 89 ? 9.342 -0.407 -28.605 1.00 87.06 89 ARG A N 1
ATOM 747 C CA . ARG A 1 89 ? 8.124 -0.762 -27.863 1.00 87.06 89 ARG A CA 1
ATOM 748 C C . ARG A 1 89 ? 8.350 -1.944 -26.918 1.00 87.06 89 ARG A C 1
ATOM 750 O O . ARG A 1 89 ? 7.898 -1.871 -25.778 1.00 87.06 89 ARG A O 1
ATOM 757 N N . PHE A 1 90 ? 9.033 -2.998 -27.362 1.00 89.50 90 PHE A N 1
ATOM 758 C CA . PHE A 1 90 ? 9.366 -4.141 -26.506 1.00 89.50 90 PHE A CA 1
ATOM 759 C C . PHE A 1 90 ? 10.276 -3.731 -25.348 1.00 89.50 90 PHE A C 1
ATOM 761 O O . PHE A 1 90 ? 9.969 -4.043 -24.202 1.00 89.50 90 PHE A O 1
ATOM 768 N N . CYS A 1 91 ? 11.315 -2.941 -25.619 1.00 87.38 91 CYS A N 1
ATOM 769 C CA . CYS A 1 91 ? 12.206 -2.439 -24.576 1.00 87.38 91 CYS A CA 1
ATOM 770 C C . CYS A 1 91 ? 11.468 -1.585 -23.531 1.00 87.38 91 CYS A C 1
ATOM 772 O O . CYS A 1 91 ? 11.660 -1.759 -22.329 1.00 87.38 91 CYS A O 1
ATOM 774 N N . VAL A 1 92 ? 10.571 -0.692 -23.969 1.00 88.25 92 VAL A N 1
ATOM 775 C CA . VAL A 1 92 ? 9.744 0.116 -23.058 1.00 88.25 92 VAL A CA 1
ATOM 776 C C . VAL A 1 92 ? 8.867 -0.776 -22.179 1.00 88.25 92 VAL A C 1
ATOM 778 O O . VAL A 1 92 ? 8.728 -0.503 -20.987 1.00 88.25 92 VAL A O 1
ATOM 781 N N . ILE A 1 93 ? 8.285 -1.841 -22.740 1.00 88.25 93 ILE A N 1
ATOM 782 C CA . ILE A 1 93 ? 7.494 -2.808 -21.970 1.00 88.25 93 ILE A CA 1
ATOM 783 C C . ILE A 1 93 ? 8.375 -3.484 -20.919 1.00 88.25 93 ILE A C 1
ATOM 785 O O . ILE A 1 93 ? 8.024 -3.430 -19.746 1.00 88.25 93 ILE A O 1
ATOM 789 N N . GLU A 1 94 ? 9.534 -4.026 -21.298 1.00 88.62 94 GLU A N 1
ATOM 790 C CA . GLU A 1 94 ? 10.470 -4.656 -20.354 1.00 88.62 94 GLU A CA 1
ATOM 791 C C . GLU A 1 94 ? 10.867 -3.709 -19.216 1.00 88.62 94 GLU A C 1
ATOM 793 O O . GLU A 1 94 ? 10.769 -4.067 -18.045 1.00 88.62 94 GLU A O 1
ATOM 798 N N . CYS A 1 95 ? 11.252 -2.473 -19.544 1.00 88.06 95 CYS A N 1
ATOM 799 C CA . CYS A 1 95 ? 11.676 -1.494 -18.547 1.00 88.06 95 CYS A CA 1
ATOM 800 C C . CYS A 1 95 ? 10.540 -1.015 -17.634 1.00 88.06 95 CYS A C 1
ATOM 802 O O . CYS A 1 95 ? 10.833 -0.466 -16.579 1.00 88.06 95 CYS A O 1
ATOM 804 N N . THR A 1 96 ? 9.266 -1.157 -18.020 1.00 87.19 96 THR A N 1
ATOM 805 C CA . THR A 1 96 ? 8.112 -0.669 -17.234 1.00 87.19 96 THR A CA 1
ATOM 806 C C . THR A 1 96 ? 7.296 -1.782 -16.585 1.00 87.19 96 THR A C 1
ATOM 808 O O . THR A 1 96 ? 6.441 -1.489 -15.749 1.00 87.19 96 THR A O 1
ATOM 811 N N . GLN A 1 97 ? 7.547 -3.046 -16.933 1.00 86.25 97 GLN A N 1
ATOM 812 C CA . GLN A 1 97 ? 6.755 -4.182 -16.467 1.00 86.25 97 GLN A CA 1
ATOM 813 C C . GLN A 1 97 ? 6.791 -4.321 -14.941 1.00 86.25 97 GLN A C 1
ATOM 815 O O . GLN A 1 97 ? 5.733 -4.388 -14.321 1.00 86.25 97 GLN A O 1
ATOM 820 N N . GLY A 1 98 ? 7.978 -4.218 -14.332 1.00 84.94 98 GLY A N 1
ATOM 821 C CA . GLY A 1 98 ? 8.123 -4.311 -12.876 1.00 84.94 98 GLY A CA 1
ATOM 822 C C . GLY A 1 98 ? 7.325 -3.258 -12.104 1.00 84.94 98 GLY A C 1
ATOM 823 O O . GLY A 1 98 ? 6.869 -3.521 -11.000 1.00 84.94 98 GLY A O 1
ATOM 824 N N . LEU A 1 99 ? 7.064 -2.086 -12.697 1.00 85.56 99 LEU A N 1
ATOM 825 C CA . LEU A 1 99 ? 6.195 -1.089 -12.071 1.00 85.56 99 LEU A CA 1
ATOM 826 C C . LEU A 1 99 ? 4.734 -1.505 -12.067 1.00 85.56 99 LEU A C 1
ATOM 828 O O . LEU A 1 99 ? 4.058 -1.296 -11.072 1.00 85.56 99 LEU A O 1
ATOM 832 N N . LYS A 1 100 ? 4.246 -2.101 -13.157 1.00 83.56 100 LYS A N 1
ATOM 833 C CA . LYS A 1 100 ? 2.865 -2.594 -13.220 1.00 83.56 100 LYS A CA 1
ATOM 834 C C . LYS A 1 100 ? 2.641 -3.740 -12.242 1.00 83.56 100 LYS A C 1
ATOM 836 O O . LYS A 1 100 ? 1.584 -3.807 -11.621 1.00 83.56 100 LYS A O 1
ATOM 841 N N . ASP A 1 101 ? 3.625 -4.622 -12.115 1.00 87.50 101 ASP A N 1
ATOM 842 C CA . ASP A 1 101 ? 3.529 -5.774 -11.224 1.00 87.50 101 ASP A CA 1
ATOM 843 C C . ASP A 1 101 ? 3.611 -5.339 -9.754 1.00 87.50 101 ASP A C 1
ATOM 845 O O . ASP A 1 101 ? 2.742 -5.710 -8.965 1.00 87.50 101 ASP A O 1
ATOM 849 N N . ALA A 1 102 ? 4.541 -4.436 -9.420 1.00 86.81 102 ALA A N 1
ATOM 850 C CA . ALA A 1 102 ? 4.613 -3.804 -8.104 1.00 86.81 102 ALA A CA 1
ATOM 851 C C . ALA A 1 102 ? 3.318 -3.053 -7.744 1.00 86.81 102 ALA A C 1
ATOM 853 O O . ALA A 1 102 ? 2.817 -3.172 -6.627 1.00 86.81 102 ALA A O 1
ATOM 854 N N . ASP A 1 103 ? 2.735 -2.324 -8.699 1.00 84.81 103 ASP A N 1
ATOM 855 C CA . ASP A 1 103 ? 1.467 -1.612 -8.518 1.00 84.81 103 ASP A CA 1
ATOM 856 C C . ASP A 1 103 ? 0.321 -2.566 -8.174 1.00 84.81 103 ASP A C 1
ATOM 858 O O . ASP A 1 103 ? -0.397 -2.382 -7.188 1.00 84.81 103 ASP A O 1
ATOM 862 N N . LYS A 1 104 ? 0.201 -3.646 -8.950 1.00 85.38 104 LYS A N 1
ATOM 863 C CA . LYS A 1 104 ? -0.792 -4.696 -8.729 1.00 85.38 104 LYS A CA 1
ATOM 864 C C . LYS A 1 104 ? -0.600 -5.380 -7.376 1.00 85.38 104 LYS A C 1
ATOM 866 O O . LYS A 1 104 ? -1.587 -5.662 -6.697 1.00 85.38 104 LYS A O 1
ATOM 871 N N . PHE A 1 105 ? 0.644 -5.635 -6.977 1.00 90.06 105 PHE A N 1
ATOM 872 C CA . PHE A 1 105 ? 0.953 -6.206 -5.671 1.00 90.06 105 PHE A CA 1
ATOM 873 C C . PHE A 1 105 ? 0.512 -5.279 -4.538 1.00 90.06 105 PHE A C 1
ATOM 875 O O . PHE A 1 105 ? -0.208 -5.714 -3.640 1.00 90.06 105 PHE A O 1
ATOM 882 N N . VAL A 1 106 ? 0.874 -3.992 -4.607 1.00 88.38 106 VAL A N 1
ATOM 883 C CA . VAL A 1 106 ? 0.474 -2.985 -3.616 1.00 88.38 106 VAL A CA 1
ATOM 884 C C . VAL A 1 106 ? -1.047 -2.945 -3.490 1.00 88.38 106 VAL A C 1
ATOM 886 O O . VAL A 1 106 ? -1.566 -3.074 -2.383 1.00 88.38 106 VAL A O 1
ATOM 889 N N . GLN A 1 107 ? -1.772 -2.854 -4.610 1.00 85.44 107 GLN A N 1
ATOM 890 C CA . GLN A 1 107 ? -3.238 -2.898 -4.609 1.00 85.44 107 GLN A CA 1
ATOM 891 C C . GLN A 1 107 ? -3.781 -4.173 -3.944 1.00 85.44 107 GLN A C 1
ATOM 893 O O . GLN A 1 107 ? -4.707 -4.096 -3.138 1.00 85.44 107 GLN A O 1
ATOM 898 N N . GLY A 1 108 ? -3.186 -5.333 -4.239 1.00 86.56 108 GLY A N 1
ATOM 899 C CA . GLY A 1 108 ? -3.553 -6.613 -3.632 1.00 86.56 108 GLY A CA 1
ATOM 900 C C . GLY A 1 108 ? -3.359 -6.643 -2.114 1.00 86.56 108 GLY A C 1
ATOM 901 O O . GLY A 1 108 ? -4.233 -7.129 -1.400 1.00 86.56 108 GLY A O 1
ATOM 902 N N . GLN A 1 109 ? -2.268 -6.068 -1.603 1.00 88.81 109 GLN A N 1
ATOM 903 C CA . GLN A 1 109 ? -2.016 -6.000 -0.161 1.00 88.81 109 GLN A CA 1
ATOM 904 C C . GLN A 1 109 ? -3.044 -5.118 0.566 1.00 88.81 109 GLN A C 1
ATOM 906 O O . GLN A 1 109 ? -3.538 -5.492 1.628 1.00 88.81 109 GLN A O 1
ATOM 911 N N . PHE A 1 110 ? -3.419 -3.970 -0.009 1.00 86.50 110 PHE A N 1
ATOM 912 C CA . PHE A 1 110 ? -4.475 -3.127 0.568 1.00 86.50 110 PHE A CA 1
ATOM 913 C C . PHE A 1 110 ? -5.850 -3.774 0.493 1.00 86.50 110 PHE A C 1
ATOM 915 O O . PHE A 1 110 ? -6.641 -3.644 1.427 1.00 86.50 110 PHE A O 1
ATOM 922 N N . GLN A 1 111 ? -6.133 -4.472 -0.606 1.00 85.06 111 GLN A N 1
ATOM 923 C CA . GLN A 1 111 ? -7.360 -5.239 -0.752 1.00 85.06 111 GLN A CA 1
ATOM 924 C C . GLN A 1 111 ? -7.468 -6.291 0.354 1.00 85.06 111 GLN A C 1
ATOM 926 O O . GLN A 1 111 ? -8.481 -6.334 1.044 1.00 85.06 111 GLN A O 1
ATOM 931 N N . GLN A 1 112 ? -6.402 -7.062 0.575 1.00 89.06 112 GLN A N 1
ATOM 932 C CA . GLN A 1 112 ? -6.340 -8.053 1.644 1.00 89.06 112 GLN A CA 1
ATOM 933 C C . GLN A 1 112 ? -6.542 -7.415 3.025 1.00 89.06 112 GLN A C 1
ATOM 935 O O . GLN A 1 112 ? -7.353 -7.901 3.806 1.00 89.06 112 GLN A O 1
ATOM 940 N N . LEU A 1 113 ? -5.860 -6.301 3.307 1.00 88.06 113 LEU A N 1
ATOM 941 C CA . LEU A 1 113 ? -5.989 -5.592 4.582 1.00 88.06 113 LEU A CA 1
ATOM 94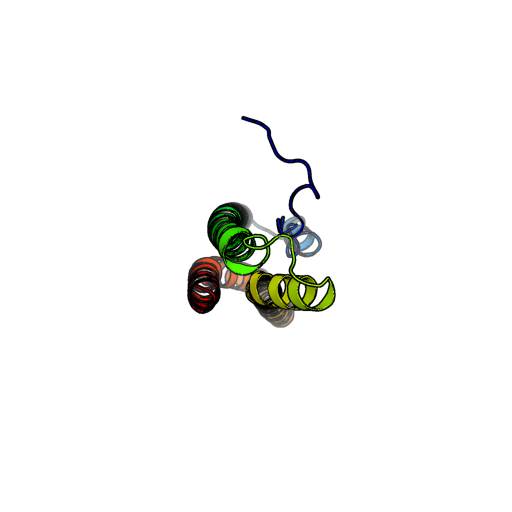2 C C . LEU A 1 113 ? -7.435 -5.133 4.841 1.00 88.06 113 LEU A C 1
ATOM 944 O O . LEU A 1 113 ? -7.944 -5.248 5.957 1.00 88.06 113 LEU A O 1
ATOM 948 N N . ARG A 1 114 ? -8.109 -4.623 3.803 1.00 85.06 114 ARG A N 1
ATOM 949 C CA . ARG A 1 114 ? -9.514 -4.212 3.878 1.00 85.06 114 ARG A 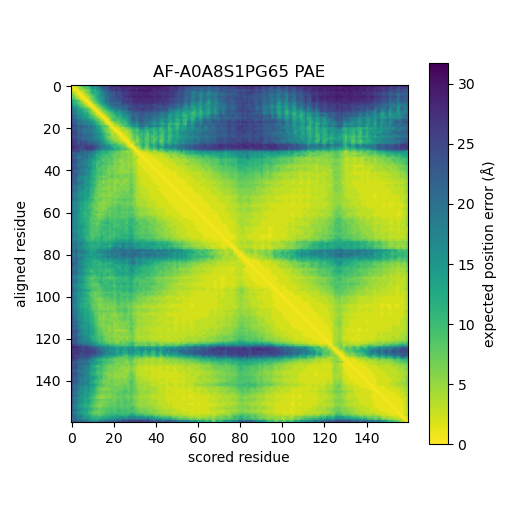CA 1
ATOM 950 C C . ARG A 1 114 ? -10.435 -5.401 4.127 1.00 85.06 114 ARG A C 1
ATOM 952 O O . ARG A 1 114 ? -11.345 -5.288 4.943 1.00 85.06 114 ARG A O 1
ATOM 959 N N . ASP A 1 115 ? -10.208 -6.506 3.429 1.00 87.31 115 ASP A N 1
ATOM 960 C CA . ASP A 1 115 ? -11.053 -7.696 3.523 1.00 87.31 115 ASP A CA 1
ATOM 961 C C . ASP A 1 115 ? -10.930 -8.343 4.911 1.00 87.31 115 ASP A C 1
ATOM 963 O O . ASP A 1 115 ? -11.941 -8.660 5.531 1.00 87.31 115 ASP A O 1
ATOM 967 N N . GLU A 1 116 ? -9.715 -8.428 5.458 1.00 87.88 116 GLU A N 1
ATOM 968 C CA . GLU A 1 116 ? -9.464 -8.905 6.825 1.00 87.88 116 GLU A CA 1
ATOM 969 C C . GLU A 1 116 ? -10.119 -8.011 7.884 1.00 87.88 116 GLU A C 1
ATOM 971 O O . GLU A 1 116 ? -10.701 -8.502 8.856 1.00 87.88 116 GLU A O 1
ATOM 976 N N . PHE A 1 117 ? -10.047 -6.689 7.702 1.00 87.75 117 PHE A N 1
ATOM 977 C CA . PHE A 1 117 ? -10.720 -5.752 8.593 1.00 87.75 117 PHE A CA 1
ATOM 978 C C . PHE A 1 117 ? -12.240 -5.914 8.523 1.00 87.75 117 PHE A C 1
ATOM 980 O O . PHE A 1 117 ? -12.895 -5.995 9.560 1.00 87.75 117 PHE A O 1
ATOM 987 N N . GLN A 1 118 ? -12.807 -6.018 7.318 1.00 84.38 118 GLN A N 1
ATOM 988 C CA . GLN A 1 118 ? -14.240 -6.228 7.138 1.00 84.38 118 GLN A CA 1
ATOM 989 C C . GLN A 1 118 ? -14.697 -7.551 7.764 1.00 84.38 118 GLN A C 1
ATOM 991 O O . GLN A 1 118 ? -15.689 -7.562 8.489 1.00 84.38 118 GLN A O 1
ATOM 996 N N . GLU A 1 119 ? -13.953 -8.639 7.565 1.00 87.25 119 GLU A N 1
ATOM 997 C CA . GLU A 1 119 ? -14.240 -9.934 8.187 1.00 87.25 119 GLU A CA 1
ATOM 998 C C . GLU A 1 119 ? -14.216 -9.838 9.723 1.00 87.25 119 GLU A C 1
ATOM 1000 O O . GLU A 1 119 ? -15.078 -10.398 10.407 1.00 87.25 119 GLU A O 1
ATOM 1005 N N . CYS A 1 120 ? -13.261 -9.092 10.286 1.00 87.31 120 CYS A N 1
ATOM 1006 C CA . CYS A 1 120 ? -13.206 -8.834 11.723 1.00 87.31 120 CYS A CA 1
ATOM 1007 C C . CYS A 1 120 ? -14.443 -8.058 12.210 1.00 87.31 120 CYS A C 1
ATOM 1009 O O . CYS A 1 120 ? -15.064 -8.423 13.215 1.00 87.31 120 CYS A O 1
ATOM 1011 N N . MET A 1 121 ? -14.844 -7.021 11.473 1.00 82.88 121 MET A N 1
ATOM 1012 C CA . MET A 1 121 ? -16.024 -6.210 11.782 1.00 82.88 121 MET A CA 1
ATOM 1013 C C . MET A 1 121 ? -17.327 -7.018 11.683 1.00 82.88 121 MET A C 1
ATOM 1015 O O . MET A 1 121 ? -18.218 -6.870 12.517 1.00 82.88 121 MET A O 1
ATOM 1019 N N . GLU A 1 122 ? -17.446 -7.917 10.707 1.00 83.44 122 GLU A N 1
ATOM 1020 C CA . GLU A 1 122 ? -18.615 -8.791 10.550 1.00 83.44 122 GLU A CA 1
ATOM 1021 C C . GLU A 1 122 ? -18.754 -9.773 11.721 1.00 83.44 122 GLU A C 1
ATOM 1023 O O . GLU A 1 122 ? -19.853 -9.939 12.255 1.00 83.44 122 GLU A O 1
ATOM 1028 N N . LYS A 1 123 ? -17.641 -10.354 12.191 1.00 82.56 123 LYS A N 1
ATOM 1029 C CA . LYS A 1 123 ? -17.618 -11.252 13.363 1.00 82.56 123 LYS A CA 1
ATOM 1030 C C . LYS A 1 123 ? -17.954 -10.547 14.676 1.00 82.56 123 LYS A C 1
ATOM 1032 O O . LYS A 1 123 ? -18.438 -11.184 15.609 1.00 82.56 123 LYS A O 1
ATOM 1037 N N . THR A 1 124 ? -17.682 -9.250 14.771 1.00 78.31 124 THR A N 1
ATOM 1038 C CA . THR A 1 124 ? -17.900 -8.461 15.994 1.00 78.31 124 THR A CA 1
ATOM 1039 C C . THR A 1 124 ? -19.288 -7.828 16.058 1.00 78.31 124 THR A C 1
ATOM 1041 O O . THR A 1 124 ? -19.739 -7.445 17.136 1.00 78.31 124 THR A O 1
ATOM 1044 N N . ASN A 1 125 ? -20.031 -7.817 14.946 1.00 66.00 125 ASN A N 1
ATOM 1045 C CA . ASN A 1 125 ? -21.379 -7.248 14.858 1.00 66.00 125 ASN A CA 1
ATOM 1046 C C . ASN A 1 125 ? -22.484 -8.117 15.509 1.00 66.00 125 ASN A C 1
ATOM 1048 O O . ASN A 1 125 ? -23.674 -7.840 15.355 1.00 66.00 125 ASN A O 1
ATOM 1052 N N . THR A 1 126 ? -22.118 -9.166 16.253 1.00 57.72 126 THR A N 1
ATOM 1053 C CA . THR A 1 126 ? -23.048 -10.064 16.953 1.00 57.72 126 THR A CA 1
ATOM 1054 C C . THR A 1 126 ? -22.801 -10.058 18.470 1.00 57.72 126 THR A C 1
ATOM 1056 O O . THR A 1 126 ? -21.906 -10.745 18.955 1.00 57.72 126 THR A O 1
ATOM 1059 N N . GLY A 1 127 ? -23.620 -9.327 19.243 1.00 58.44 127 GLY A N 1
ATOM 1060 C CA . GLY A 1 127 ? -23.742 -9.495 20.706 1.00 58.44 127 GLY A CA 1
ATOM 1061 C C . GLY A 1 127 ? -23.336 -8.304 21.593 1.00 58.44 127 GLY A C 1
ATOM 1062 O O . GLY A 1 127 ? -23.040 -7.214 21.114 1.00 58.44 127 GLY A O 1
ATOM 1063 N N . GLN A 1 128 ? -23.339 -8.525 22.918 1.00 55.69 128 GLN A N 1
ATOM 1064 C CA . GLN A 1 128 ? -23.055 -7.521 23.968 1.00 55.69 128 GLN A CA 1
ATOM 1065 C C . GLN A 1 128 ? -21.605 -6.990 23.981 1.00 55.69 128 GLN A C 1
ATOM 1067 O O . GLN A 1 128 ? -21.346 -5.972 24.613 1.00 55.69 128 GLN A O 1
ATOM 1072 N N . TRP A 1 129 ? -20.671 -7.634 23.271 1.00 65.62 129 TRP A N 1
ATOM 1073 C CA . TRP A 1 129 ? -19.239 -7.280 23.233 1.00 65.62 129 TRP A CA 1
ATOM 1074 C C . TRP A 1 129 ? -18.825 -6.502 21.977 1.00 65.62 129 TRP A C 1
ATOM 1076 O O . TRP A 1 129 ? -17.638 -6.395 21.673 1.00 65.62 129 TRP A O 1
ATOM 1086 N N . MET A 1 130 ? -19.802 -5.960 21.247 1.00 75.94 130 MET A N 1
ATOM 1087 C CA . MET A 1 130 ? -19.605 -5.306 19.952 1.00 75.94 130 MET A CA 1
ATOM 1088 C C . MET A 1 130 ? -18.513 -4.226 19.991 1.00 75.94 130 MET A C 1
ATOM 1090 O O . MET A 1 130 ? -17.623 -4.238 19.150 1.00 75.94 130 MET A O 1
ATOM 1094 N N . ILE A 1 131 ? -18.517 -3.343 20.997 1.00 78.44 131 ILE A N 1
ATOM 1095 C CA . ILE A 1 131 ? -17.547 -2.235 21.104 1.00 78.44 131 ILE A CA 1
ATOM 1096 C C . ILE A 1 131 ? -16.118 -2.756 21.304 1.00 78.44 131 ILE A C 1
ATOM 1098 O O . ILE A 1 131 ? -15.208 -2.361 20.578 1.00 78.44 131 ILE A O 1
ATOM 1102 N N . SER A 1 132 ? -15.922 -3.687 22.244 1.00 80.94 132 SER A N 1
ATOM 1103 C CA . SER A 1 132 ? -14.602 -4.279 22.496 1.00 80.94 132 SER A CA 1
ATOM 1104 C C . SER A 1 132 ? -14.076 -5.027 21.272 1.00 80.94 132 SER A C 1
ATOM 1106 O O . SER A 1 132 ? -12.879 -4.981 20.996 1.00 80.94 132 SER A O 1
ATOM 1108 N N . GLY A 1 133 ? -14.960 -5.700 20.535 1.00 84.50 133 GLY A N 1
ATOM 1109 C CA . GLY A 1 133 ? -14.611 -6.356 19.283 1.00 84.50 133 GLY A CA 1
ATOM 1110 C C . GLY A 1 133 ? -14.164 -5.362 18.210 1.00 84.50 133 GLY A C 1
ATOM 1111 O O . GLY A 1 133 ? -13.118 -5.556 17.596 1.00 84.50 133 GLY A O 1
ATOM 1112 N N . VAL A 1 134 ? -14.904 -4.264 18.031 1.00 83.56 134 VAL A N 1
ATOM 1113 C CA . VAL A 1 134 ? -14.541 -3.198 17.084 1.00 83.56 134 VAL A CA 1
ATOM 1114 C C . VAL A 1 134 ? -13.173 -2.603 17.426 1.00 83.56 134 VAL A C 1
ATOM 1116 O O . VAL A 1 134 ? -12.331 -2.466 16.539 1.00 83.56 134 VAL A O 1
ATOM 1119 N N . PHE A 1 135 ? -12.905 -2.309 18.702 1.00 86.62 135 PHE A N 1
ATOM 1120 C CA . PHE A 1 135 ? -11.591 -1.816 19.129 1.00 86.62 135 PHE A CA 1
ATOM 1121 C C . PHE A 1 135 ? -10.470 -2.804 18.816 1.00 86.62 135 PHE A C 1
ATOM 1123 O O . PHE A 1 135 ? -9.423 -2.402 18.311 1.00 86.62 135 PHE A O 1
ATOM 1130 N N . GLN A 1 136 ? -10.704 -4.098 19.039 1.00 88.38 136 GLN A N 1
ATOM 1131 C CA . GLN A 1 136 ? -9.734 -5.130 18.699 1.00 88.38 136 GLN A CA 1
ATOM 1132 C C . GLN A 1 136 ? -9.486 -5.213 17.185 1.00 88.38 136 GLN A C 1
ATOM 1134 O O . GLN A 1 136 ? -8.341 -5.364 16.767 1.00 88.38 136 GLN A O 1
ATOM 1139 N N . CYS A 1 137 ? -10.516 -5.057 16.349 1.00 88.62 137 CYS A N 1
ATOM 1140 C CA . CYS A 1 137 ? -10.347 -5.019 14.895 1.00 88.62 137 CYS A CA 1
ATOM 1141 C C . CYS A 1 137 ? -9.489 -3.834 14.439 1.00 88.62 137 CYS A C 1
ATOM 1143 O O . CYS A 1 137 ? -8.599 -4.011 13.608 1.00 88.62 137 CYS A O 1
ATOM 1145 N N . TYR A 1 138 ? -9.710 -2.645 15.007 1.00 86.56 138 TYR A N 1
ATOM 1146 C CA . TYR A 1 138 ? -8.881 -1.467 14.732 1.00 86.56 138 TYR A CA 1
ATOM 1147 C C . TYR A 1 138 ? -7.440 -1.643 15.211 1.00 86.56 138 TYR A C 1
ATOM 1149 O O . TYR A 1 138 ? -6.508 -1.302 14.487 1.00 86.56 138 TYR A O 1
ATOM 1157 N N . HIS A 1 139 ? -7.248 -2.218 16.397 1.00 88.00 139 HIS A N 1
ATOM 1158 C CA . HIS A 1 139 ? -5.919 -2.498 16.922 1.00 88.00 139 HIS A CA 1
ATOM 1159 C C . HIS A 1 139 ? -5.147 -3.472 16.018 1.00 88.00 139 HIS A C 1
ATOM 1161 O O . HIS A 1 139 ? -4.048 -3.159 15.568 1.00 88.00 139 HIS A O 1
ATOM 1167 N N . ASN A 1 140 ? -5.767 -4.596 15.645 1.00 89.38 140 ASN A N 1
ATOM 1168 C CA . ASN A 1 140 ? -5.170 -5.579 14.737 1.00 89.38 140 ASN A CA 1
ATOM 1169 C C . ASN A 1 140 ? -4.834 -4.968 13.364 1.00 89.38 140 ASN A C 1
ATOM 1171 O O . ASN A 1 140 ? -3.806 -5.291 12.768 1.00 89.38 140 ASN A O 1
ATOM 1175 N N . LEU A 1 141 ? -5.696 -4.082 12.850 1.00 87.81 141 LEU A N 1
ATOM 1176 C CA . LEU A 1 141 ? -5.442 -3.338 11.616 1.00 87.81 141 LEU A CA 1
ATOM 1177 C C . LEU A 1 141 ? -4.208 -2.435 11.757 1.00 87.81 141 LEU A C 1
ATOM 1179 O O . LEU A 1 141 ? -3.352 -2.425 10.871 1.00 87.81 141 LEU A O 1
ATOM 1183 N N . ASN A 1 142 ? -4.095 -1.716 12.878 1.00 86.50 142 ASN A N 1
ATOM 1184 C CA . ASN A 1 142 ? -2.969 -0.827 13.156 1.00 86.50 142 ASN A CA 1
ATOM 1185 C C . ASN A 1 142 ? -1.632 -1.581 13.208 1.00 86.50 142 ASN A C 1
ATOM 1187 O O . ASN A 1 142 ? -0.646 -1.124 12.626 1.00 86.50 142 ASN A O 1
ATOM 1191 N N . GLU A 1 143 ? -1.601 -2.770 13.809 1.00 88.81 143 GLU A N 1
ATOM 1192 C CA . GLU A 1 143 ? -0.391 -3.598 13.866 1.00 88.81 143 GLU A CA 1
ATOM 1193 C C . GLU A 1 143 ? 0.068 -4.088 12.479 1.00 88.81 143 GLU A C 1
ATOM 1195 O O . GLU A 1 143 ? 1.270 -4.201 12.208 1.00 88.81 143 GLU A O 1
ATOM 1200 N N . ARG A 1 144 ? -0.870 -4.319 11.550 1.00 89.50 144 ARG A N 1
ATOM 1201 C CA . ARG A 1 144 ? -0.565 -4.856 10.213 1.00 89.50 144 ARG A CA 1
ATOM 1202 C C . ARG A 1 144 ? 0.127 -3.873 9.273 1.00 89.50 144 ARG A C 1
ATOM 1204 O O . ARG A 1 144 ? 0.787 -4.314 8.330 1.00 89.50 144 ARG A O 1
ATOM 1211 N N . PHE A 1 145 ? 0.071 -2.564 9.525 1.00 89.31 145 PHE A N 1
ATOM 1212 C CA . PHE A 1 145 ? 0.729 -1.578 8.655 1.00 89.31 145 PHE A CA 1
ATOM 1213 C C . PHE A 1 145 ? 2.254 -1.730 8.594 1.00 89.31 145 PHE A C 1
ATOM 1215 O O . PHE A 1 145 ? 2.865 -1.435 7.565 1.00 89.31 145 PHE A O 1
ATOM 1222 N N . SER A 1 146 ? 2.889 -2.215 9.664 1.00 90.00 146 SER A N 1
ATOM 1223 C CA . SER A 1 146 ? 4.333 -2.480 9.644 1.00 90.00 146 SER A CA 1
ATOM 1224 C C . SER A 1 146 ? 4.676 -3.643 8.714 1.00 90.00 146 SER A C 1
ATOM 1226 O O . SER A 1 146 ? 5.586 -3.516 7.894 1.00 90.00 146 SER A O 1
ATOM 1228 N N . GLN A 1 147 ? 3.904 -4.733 8.776 1.00 92.25 147 GLN A N 1
ATOM 1229 C CA . GLN A 1 147 ? 4.079 -5.882 7.886 1.00 92.25 147 GLN A CA 1
ATOM 1230 C C . GLN A 1 147 ? 3.779 -5.519 6.429 1.00 92.25 147 GLN A C 1
ATOM 1232 O O . GLN A 1 147 ? 4.519 -5.909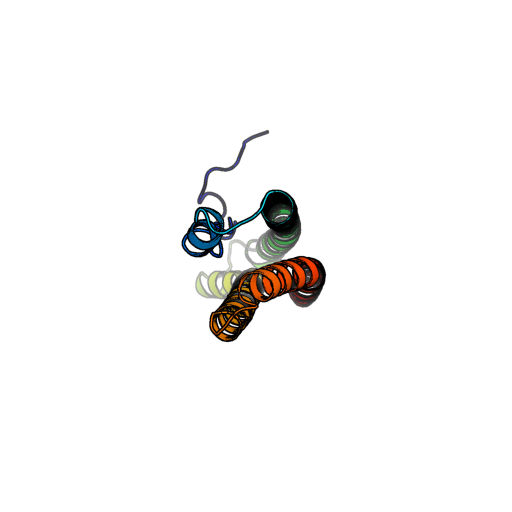 5.532 1.00 92.25 147 GLN A O 1
ATOM 1237 N N . LEU A 1 148 ? 2.744 -4.707 6.197 1.00 91.69 148 LEU A N 1
ATOM 1238 C CA . LEU A 1 148 ? 2.406 -4.186 4.875 1.00 91.69 148 LEU A CA 1
ATOM 1239 C C . LEU A 1 148 ? 3.603 -3.483 4.220 1.00 91.69 148 LEU A C 1
ATOM 1241 O O . LEU A 1 148 ? 3.952 -3.782 3.081 1.00 91.69 148 LEU A O 1
ATOM 1245 N N . LYS A 1 149 ? 4.269 -2.575 4.946 1.00 92.75 149 LYS A N 1
ATOM 1246 C CA . LYS A 1 149 ? 5.457 -1.879 4.430 1.00 92.75 149 LYS A CA 1
ATOM 1247 C C . LYS A 1 149 ? 6.606 -2.841 4.120 1.00 92.75 149 LYS A C 1
ATOM 1249 O O . LYS A 1 149 ? 7.293 -2.643 3.121 1.00 92.75 149 LYS A O 1
ATOM 1254 N N . LEU A 1 150 ? 6.818 -3.867 4.948 1.00 93.75 150 LEU A N 1
ATOM 1255 C CA . LEU A 1 150 ? 7.852 -4.880 4.705 1.00 93.75 150 LEU A CA 1
ATOM 1256 C C . LEU A 1 150 ? 7.577 -5.655 3.414 1.00 93.75 150 LEU A C 1
ATOM 1258 O O . LEU A 1 150 ? 8.429 -5.654 2.529 1.00 93.75 150 LEU A O 1
ATOM 1262 N N . ASN A 1 151 ? 6.368 -6.199 3.266 1.00 93.00 151 ASN A N 1
ATOM 1263 C CA . ASN A 1 151 ? 5.957 -6.944 2.074 1.00 93.00 151 ASN A CA 1
ATOM 1264 C C . ASN A 1 151 ? 6.127 -6.103 0.799 1.00 93.00 151 ASN A C 1
ATOM 1266 O O . ASN A 1 151 ? 6.657 -6.572 -0.203 1.00 93.00 151 ASN A O 1
ATOM 1270 N N . ILE A 1 152 ? 5.706 -4.834 0.839 1.00 91.31 152 ILE A N 1
ATOM 1271 C CA . ILE A 1 152 ? 5.821 -3.929 -0.311 1.00 91.31 152 ILE A CA 1
ATOM 1272 C C . ILE A 1 152 ? 7.285 -3.643 -0.644 1.00 91.31 152 ILE A C 1
ATOM 1274 O O . ILE A 1 152 ? 7.658 -3.641 -1.814 1.00 91.31 152 ILE A O 1
ATOM 1278 N N . ARG A 1 153 ? 8.136 -3.418 0.360 1.00 92.62 153 ARG A N 1
ATOM 1279 C CA . ARG A 1 153 ? 9.565 -3.198 0.119 1.00 92.62 153 ARG A CA 1
ATOM 1280 C C . ARG A 1 153 ? 10.232 -4.427 -0.492 1.00 92.62 153 ARG A C 1
ATOM 1282 O O . ARG A 1 153 ? 11.055 -4.275 -1.389 1.00 92.62 153 ARG A O 1
ATOM 1289 N N . GLU A 1 154 ? 9.907 -5.620 -0.007 1.00 91.88 154 GLU A N 1
ATOM 1290 C CA . GLU A 1 154 ? 10.420 -6.876 -0.563 1.00 91.88 154 GLU A CA 1
ATOM 1291 C C . GLU A 1 154 ? 10.021 -7.039 -2.031 1.00 91.88 154 GLU A C 1
ATOM 1293 O O . GLU A 1 154 ? 10.883 -7.294 -2.870 1.00 91.88 154 GLU A O 1
ATOM 1298 N N . GLU A 1 155 ? 8.759 -6.767 -2.361 1.00 90.75 155 GLU A N 1
ATOM 1299 C CA . GLU A 1 155 ? 8.276 -6.789 -3.741 1.00 90.75 155 GLU A CA 1
ATOM 1300 C C . GLU A 1 155 ? 9.009 -5.763 -4.623 1.00 90.75 155 GLU A C 1
ATOM 1302 O O . GLU A 1 155 ? 9.495 -6.079 -5.707 1.00 90.75 155 GLU A O 1
ATOM 1307 N N . PHE A 1 156 ? 9.175 -4.525 -4.152 1.00 88.62 156 PHE A N 1
ATOM 1308 C CA . PHE A 1 156 ? 9.905 -3.490 -4.895 1.00 88.62 156 PHE A CA 1
ATOM 1309 C C . PHE A 1 156 ? 11.392 -3.832 -5.062 1.00 88.62 156 PHE A C 1
ATOM 1311 O O . PHE A 1 156 ? 12.039 -3.370 -6.011 1.00 88.62 156 PHE A O 1
ATOM 1318 N N . ASN A 1 157 ? 11.939 -4.645 -4.155 1.00 87.12 157 ASN A N 1
ATOM 1319 C CA . ASN A 1 157 ? 13.286 -5.180 -4.255 1.00 87.12 157 ASN A CA 1
ATOM 1320 C C . ASN A 1 157 ? 13.404 -6.343 -5.252 1.00 87.12 157 ASN A C 1
ATOM 1322 O O . ASN A 1 157 ? 14.488 -6.588 -5.771 1.00 87.12 157 ASN A O 1
ATOM 1326 N N . TYR A 1 158 ? 12.322 -7.041 -5.577 1.00 84.44 158 TYR A N 1
ATOM 1327 C CA . TYR A 1 158 ? 12.364 -8.066 -6.617 1.00 84.44 158 TYR A CA 1
ATOM 1328 C C . TYR A 1 158 ? 12.575 -7.458 -8.015 1.00 84.44 158 TYR A C 1
ATOM 1330 O O . TYR A 1 158 ? 13.263 -8.035 -8.853 1.00 84.44 158 TYR A O 1
ATOM 1338 N N . TYR A 1 159 ? 12.050 -6.251 -8.244 1.00 75.38 159 TYR A N 1
ATOM 1339 C CA . TYR A 1 159 ? 12.200 -5.516 -9.504 1.00 75.38 159 TYR A CA 1
ATOM 1340 C C . TYR A 1 159 ? 13.421 -4.569 -9.531 1.00 75.38 159 TYR A C 1
ATOM 1342 O O . TYR A 1 159 ? 13.438 -3.629 -10.336 1.00 75.38 159 TYR A O 1
ATOM 1350 N N . GLN A 1 160 ? 14.411 -4.741 -8.632 1.00 57.34 160 GLN A N 1
ATOM 1351 C CA . GLN A 1 160 ? 15.696 -4.012 -8.720 1.00 57.34 160 GLN A CA 1
ATOM 1352 C C . GLN A 1 160 ? 16.572 -4.553 -9.846 1.00 57.34 160 GLN A C 1
ATOM 1354 O O . GLN A 1 160 ? 17.256 -3.693 -10.447 1.00 57.34 160 GLN A O 1
#

Foldseek 3Di:
DDDDDVPPDVQLDDDDPPLPPVCVVVLPDPPDDPVLNVLVVVLVVLVVVLSVVLSVLVVVLVVVLVVQLVVQLVPPQVVDPPDDPVSNVVSNCVSCVLSVVLSVVLVVLVVVLSVQLVVQLVVLVDDPCNSVSNSVSSVVSSVCSVVSSVSSNVSSVVSD

Nearest PDB structures (foldseek):
  5j0l-assembly2_D  TM=4.450E-01  e=1.266E+00  synthetic construct
  1i4d-assembly1_B  TM=2.823E-01  e=3.151E+00  Homo sapiens
  1i4d-assembly1_A  TM=2.448E-01  e=2.573E+00  Homo sapiens

Sequence (160 aa):
MRIAKDGEYPYFHHLKNTIDEKTQKLFDKDVLNEQERNTAADLYIEYNKNIADVNKFLLLEYAVLQNKITKCLRSRCYDDIYKDRQSIRFCVIECTQGLKDADKFVQGQFQQLRDEFQECMEKTNTGQWMISGVFQCYHNLNERFSQLKLNIREEFNYYQ

InterPro domains:
  IPR008560 Protein of unknown funct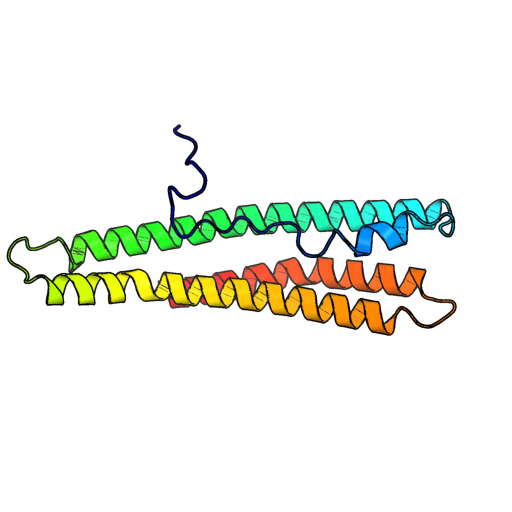ion DUF842, eukaryotic [PF05811] (49-124)

Organism: NCBI:txid65129

Radius of gyration: 21.04 Å; Cα contacts (8 Å, |Δi|>4): 79; chains: 1; bounding box: 45×34×64 Å

pLDDT: mean 78.01, std 16.2, range [29.52, 93.75]

Solvent-accessible surface area (backbone atoms only — not comparable to full-atom values): 9277 Å² total; per-residue (Å²): 131,87,80,80,56,94,72,77,52,95,73,72,79,74,81,67,80,78,80,45,84,76,53,56,64,71,72,71,46,98,79,62,53,75,68,55,47,50,52,53,50,51,54,50,52,50,43,53,51,50,53,52,51,50,50,55,47,47,58,52,54,48,51,55,52,51,52,52,30,54,50,42,39,52,68,72,36,64,67,50,91,80,63,51,72,66,61,35,51,52,41,51,47,65,43,46,46,54,58,56,52,44,49,52,50,50,53,47,54,53,50,50,54,51,50,54,44,50,53,42,47,61,68,22,74,68,66,98,56,29,66,65,38,46,52,50,36,52,50,56,53,54,63,44,53,61,55,51,54,49,55,49,50,54,50,55,55,73,64,108